Pr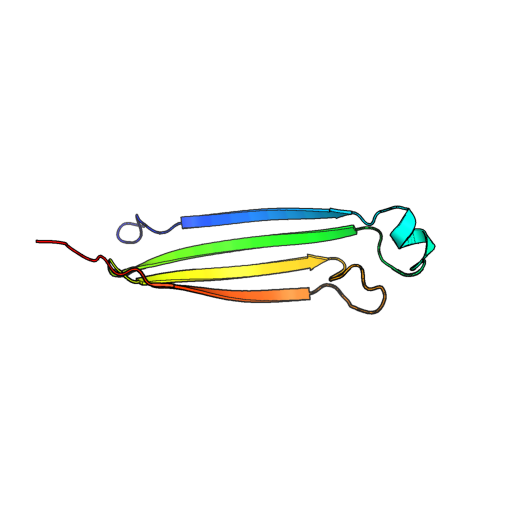otein AF-A0A3M1FZH8-F1 (afdb_monomer_lite)

Structure (mmCIF, N/CA/C/O backbone):
data_AF-A0A3M1FZH8-F1
#
_entry.id   AF-A0A3M1FZH8-F1
#
loop_
_atom_site.group_PDB
_atom_site.id
_atom_site.type_symbol
_atom_site.label_atom_id
_atom_site.label_alt_id
_atom_site.label_comp_id
_atom_site.label_asym_id
_atom_site.label_entity_id
_atom_site.label_seq_id
_atom_site.pdbx_PDB_ins_code
_atom_site.Cart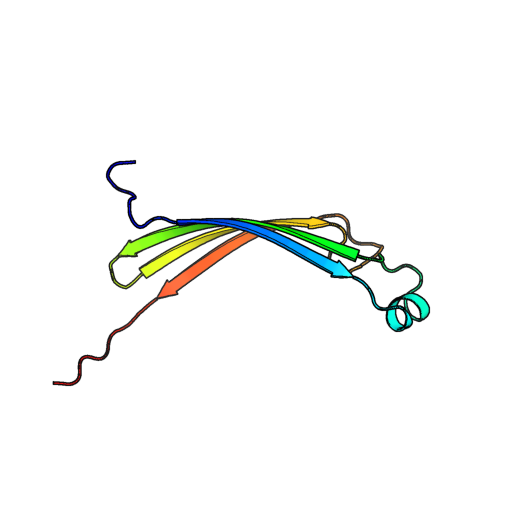n_x
_atom_site.Cartn_y
_atom_site.Cartn_z
_atom_site.occupancy
_atom_site.B_iso_or_equiv
_atom_site.auth_seq_id
_atom_site.auth_comp_id
_atom_site.auth_asym_id
_atom_site.auth_atom_id
_atom_site.pdbx_PDB_model_num
ATOM 1 N N . PHE A 1 1 ? -19.175 10.290 14.720 1.00 57.38 1 PHE A N 1
ATOM 2 C CA . PHE A 1 1 ? -20.079 9.164 15.028 1.00 57.38 1 PHE A CA 1
ATOM 3 C C . PHE A 1 1 ? -19.901 8.827 16.501 1.00 57.38 1 PHE A C 1
ATOM 5 O O . PHE A 1 1 ? -18.807 8.420 16.863 1.00 57.38 1 PHE A O 1
ATOM 12 N N . ASP A 1 2 ? -20.931 8.999 17.332 1.00 67.00 2 ASP A N 1
ATOM 13 C CA . ASP A 1 2 ? -20.863 9.012 18.815 1.00 67.00 2 ASP A CA 1
ATOM 14 C C . ASP A 1 2 ? -20.389 7.708 19.510 1.00 67.00 2 ASP A C 1
ATOM 16 O O . ASP A 1 2 ? -20.489 7.591 20.725 1.00 67.00 2 ASP A O 1
ATOM 20 N N . ARG A 1 3 ? -19.899 6.695 18.777 1.00 69.19 3 ARG A N 1
ATOM 21 C CA . ARG A 1 3 ? -19.367 5.426 19.334 1.00 69.19 3 ARG A CA 1
ATOM 22 C C . ARG A 1 3 ? -18.057 4.944 18.693 1.00 69.19 3 ARG A C 1
ATOM 24 O O . ARG A 1 3 ? -17.713 3.774 18.815 1.00 69.19 3 ARG A O 1
ATOM 31 N N . ARG A 1 4 ? -17.392 5.793 17.909 1.00 82.31 4 ARG A N 1
ATOM 32 C CA . ARG A 1 4 ? -16.247 5.439 17.045 1.00 82.31 4 ARG A CA 1
ATOM 33 C C . ARG A 1 4 ? -15.142 6.492 17.168 1.00 82.31 4 ARG A C 1
ATOM 35 O O . ARG A 1 4 ? -14.524 6.880 16.186 1.00 82.31 4 ARG A O 1
ATOM 42 N N . GLU A 1 5 ? -14.998 7.043 18.366 1.00 89.25 5 GLU A N 1
ATOM 43 C CA . GLU A 1 5 ? -14.113 8.176 18.644 1.00 89.25 5 GLU A CA 1
ATOM 44 C C . GLU A 1 5 ? -12.627 7.815 18.553 1.00 89.25 5 GLU A C 1
ATOM 46 O O . GLU A 1 5 ? -11.831 8.658 18.152 1.00 89.25 5 GLU A O 1
ATOM 51 N N . ASP A 1 6 ? -12.283 6.549 18.803 1.00 93.12 6 ASP A N 1
ATOM 52 C CA . ASP A 1 6 ? -10.912 6.040 18.690 1.00 93.12 6 ASP A CA 1
ATOM 53 C C . ASP A 1 6 ? -10.570 5.470 17.301 1.00 93.12 6 ASP A C 1
ATOM 55 O O . ASP A 1 6 ? -9.477 4.932 17.086 1.00 93.12 6 ASP A O 1
ATOM 59 N N . ASP A 1 7 ? -11.501 5.547 16.347 1.00 96.12 7 ASP A N 1
ATOM 60 C CA . ASP A 1 7 ? -11.234 5.119 14.981 1.00 96.12 7 ASP A CA 1
ATOM 61 C C . ASP A 1 7 ? -10.388 6.152 14.235 1.00 96.12 7 ASP A C 1
ATOM 63 O O . ASP A 1 7 ? -10.561 7.362 14.385 1.00 96.12 7 ASP A O 1
ATOM 67 N N . ALA A 1 8 ? -9.513 5.668 13.356 1.00 96.81 8 ALA A N 1
ATOM 68 C CA . ALA A 1 8 ? -8.656 6.511 12.536 1.00 96.81 8 ALA A CA 1
ATOM 69 C C . ALA A 1 8 ? -8.844 6.204 11.049 1.00 96.81 8 ALA A C 1
ATOM 71 O O . ALA A 1 8 ? -8.828 5.046 10.631 1.00 96.81 8 ALA A O 1
ATOM 72 N N . LEU A 1 9 ? -8.985 7.258 10.247 1.00 97.31 9 LEU A N 1
ATOM 73 C CA . LEU A 1 9 ? -8.937 7.198 8.788 1.00 97.31 9 LEU A CA 1
ATOM 74 C C . LEU A 1 9 ? -7.576 7.704 8.310 1.00 97.31 9 LEU A C 1
ATOM 76 O O . LEU A 1 9 ? -7.088 8.721 8.802 1.00 97.31 9 LEU A O 1
ATOM 80 N N . GLY A 1 10 ? -6.991 7.015 7.334 1.00 97.88 10 GLY A N 1
ATOM 81 C CA . GLY A 1 10 ? -5.730 7.394 6.708 1.00 97.88 10 GLY A CA 1
ATOM 82 C C . GLY A 1 10 ? -5.840 7.412 5.188 1.00 97.88 10 GLY A C 1
ATOM 83 O O . GLY A 1 10 ? -6.548 6.600 4.598 1.00 97.88 10 GLY A O 1
ATOM 84 N N . VAL A 1 11 ? -5.123 8.339 4.554 1.00 98.31 11 VAL A N 1
ATOM 85 C CA . VAL A 1 11 ? -4.903 8.361 3.102 1.00 98.31 11 VAL A CA 1
ATOM 86 C C . VAL A 1 11 ? -3.428 8.646 2.858 1.00 98.31 11 VAL A C 1
ATOM 88 O O . VAL A 1 11 ? -2.865 9.541 3.493 1.00 98.31 11 VAL A O 1
ATOM 91 N N . ALA A 1 12 ? -2.805 7.908 1.943 1.00 98.38 12 ALA A N 1
ATOM 92 C CA . ALA A 1 12 ? -1.404 8.090 1.587 1.00 98.38 12 ALA A CA 1
ATOM 93 C C . ALA A 1 12 ? -1.176 7.971 0.076 1.00 98.38 12 ALA A C 1
ATOM 95 O O . ALA A 1 12 ? -1.926 7.311 -0.643 1.00 98.38 12 ALA A O 1
ATOM 96 N N . ILE A 1 13 ? -0.119 8.630 -0.402 1.00 98.56 13 ILE A N 1
ATOM 97 C CA . ILE A 1 13 ? 0.382 8.499 -1.771 1.00 98.56 13 ILE A CA 1
ATOM 98 C C . ILE A 1 13 ? 1.885 8.249 -1.691 1.00 98.56 13 ILE A C 1
ATOM 100 O O . ILE A 1 13 ? 2.617 9.057 -1.119 1.00 98.56 13 ILE A O 1
ATOM 104 N N . ALA A 1 14 ? 2.344 7.156 -2.293 1.00 98.56 14 ALA A N 1
ATOM 105 C CA . ALA A 1 14 ? 3.758 6.844 -2.450 1.00 98.56 14 ALA A CA 1
ATOM 106 C C . ALA A 1 14 ? 4.139 6.854 -3.933 1.00 98.56 14 ALA A C 1
ATOM 108 O O . ALA A 1 14 ? 3.386 6.390 -4.789 1.00 98.56 14 ALA A O 1
ATOM 109 N N . ILE A 1 15 ? 5.320 7.394 -4.237 1.00 98.50 15 ILE A N 1
ATOM 110 C CA . ILE A 1 15 ? 5.869 7.445 -5.593 1.00 98.50 15 ILE A CA 1
ATOM 111 C C . ILE A 1 15 ? 7.279 6.865 -5.559 1.00 98.50 15 ILE A C 1
ATOM 113 O O . ILE A 1 15 ? 8.169 7.439 -4.930 1.00 98.50 15 ILE A O 1
ATOM 117 N N . ALA A 1 16 ? 7.490 5.763 -6.274 1.00 97.94 16 ALA A N 1
ATOM 118 C CA . ALA A 1 16 ? 8.799 5.150 -6.457 1.00 97.94 16 ALA A CA 1
ATOM 119 C C . ALA A 1 16 ? 9.260 5.362 -7.901 1.00 97.94 16 ALA A C 1
ATOM 121 O O . ALA A 1 16 ? 8.553 5.003 -8.840 1.00 97.94 16 ALA A O 1
ATOM 122 N N . ASN A 1 17 ? 10.439 5.958 -8.088 1.00 97.88 17 ASN A N 1
ATOM 123 C CA . ASN A 1 17 ? 11.014 6.190 -9.413 1.00 97.88 17 ASN A CA 1
ATOM 124 C C . ASN A 1 17 ? 12.130 5.183 -9.693 1.00 97.88 17 ASN A C 1
ATOM 126 O O . ASN A 1 17 ? 12.981 4.927 -8.841 1.00 97.88 17 ASN A O 1
ATOM 130 N N . ALA A 1 18 ? 12.153 4.665 -10.915 1.00 96.81 18 ALA A N 1
ATOM 131 C CA . ALA A 1 18 ? 13.205 3.799 -11.411 1.00 96.81 18 ALA A CA 1
ATOM 132 C C . ALA A 1 18 ? 14.513 4.587 -11.586 1.00 96.81 18 ALA A C 1
ATOM 134 O O . ALA A 1 18 ? 14.535 5.615 -12.266 1.00 96.81 18 ALA A O 1
ATOM 135 N N . GLY A 1 19 ? 15.615 4.092 -11.022 1.00 96.44 19 GLY A N 1
ATOM 136 C CA . GLY A 1 19 ? 16.941 4.673 -11.243 1.00 96.44 19 GLY A CA 1
ATOM 137 C C . GLY A 1 19 ? 17.433 4.469 -12.681 1.00 96.44 19 GLY A C 1
ATOM 138 O O . GLY A 1 19 ? 17.085 3.484 -13.328 1.00 96.44 19 GLY A O 1
ATOM 139 N N . GLY A 1 20 ? 18.291 5.366 -13.177 1.00 96.31 20 GLY A N 1
ATOM 140 C CA . GLY A 1 20 ? 18.774 5.317 -14.567 1.00 96.31 20 GLY A CA 1
ATOM 141 C C . GLY A 1 20 ? 19.509 4.022 -14.938 1.00 96.31 20 GLY A C 1
ATOM 142 O O . GLY A 1 20 ? 19.309 3.501 -16.027 1.00 96.31 20 GLY A O 1
ATOM 143 N N . VAL A 1 21 ? 20.302 3.455 -14.018 1.00 97.25 21 VAL A N 1
ATOM 144 C CA . VAL A 1 21 ? 20.981 2.160 -14.234 1.00 97.25 21 VAL A CA 1
ATOM 145 C C . VAL A 1 21 ? 19.969 1.029 -14.409 1.00 97.25 21 VAL A C 1
ATOM 147 O O . VAL A 1 21 ? 20.118 0.212 -15.310 1.00 97.25 21 VAL A O 1
ATOM 150 N N . TYR A 1 22 ? 18.920 1.006 -13.585 1.00 95.38 22 TYR A N 1
ATOM 151 C CA . TYR A 1 22 ? 17.859 0.011 -13.703 1.00 95.38 22 TYR A CA 1
ATOM 152 C C . TYR A 1 22 ? 17.123 0.149 -15.041 1.00 95.38 22 TYR A C 1
ATOM 154 O O . TYR A 1 22 ? 16.969 -0.838 -15.743 1.00 95.38 22 TYR A O 1
ATOM 162 N N . GLN A 1 23 ? 16.772 1.371 -15.452 1.00 94.25 23 GLN A N 1
ATOM 163 C CA . GLN A 1 23 ? 16.123 1.611 -16.750 1.00 94.25 23 GLN A CA 1
ATOM 164 C C . GLN A 1 23 ? 16.999 1.213 -17.949 1.00 94.25 23 GLN A C 1
ATOM 166 O O . GLN A 1 23 ? 16.476 0.807 -18.982 1.00 94.25 23 GLN A O 1
ATOM 171 N N . ALA A 1 24 ? 18.325 1.324 -17.832 1.00 96.19 24 ALA A N 1
ATOM 172 C CA . ALA A 1 24 ? 19.241 0.894 -18.886 1.00 96.19 24 ALA A CA 1
ATOM 173 C C . ALA A 1 24 ? 19.322 -0.637 -19.009 1.00 96.19 24 ALA A C 1
ATOM 175 O O . ALA A 1 24 ? 19.507 -1.148 -20.112 1.00 96.19 24 ALA A O 1
ATOM 176 N N . LEU A 1 25 ? 19.197 -1.357 -17.889 1.00 96.94 25 LEU A N 1
ATOM 177 C CA . LEU A 1 25 ? 19.209 -2.822 -17.854 1.00 96.94 25 LEU A CA 1
ATOM 178 C C . LEU A 1 25 ? 17.839 -3.422 -18.199 1.00 96.94 25 LEU A C 1
ATOM 180 O O . LEU A 1 25 ? 17.782 -4.466 -18.839 1.00 96.94 25 LEU A O 1
ATOM 184 N N . GLU A 1 26 ? 16.759 -2.733 -17.834 1.00 95.31 26 GLU A N 1
ATOM 185 C CA . GLU A 1 26 ? 15.371 -3.155 -18.031 1.00 95.31 26 GLU A CA 1
ATOM 186 C C . GLU A 1 26 ? 14.606 -2.120 -18.879 1.00 95.31 26 GLU A C 1
ATOM 188 O O . GLU A 1 26 ? 13.745 -1.399 -18.370 1.00 95.31 26 GLU A O 1
ATOM 193 N N . PRO A 1 27 ? 14.892 -2.008 -20.189 1.00 92.38 27 PRO A N 1
ATOM 194 C CA . PRO A 1 27 ? 14.376 -0.924 -21.035 1.00 92.38 27 PRO A CA 1
ATOM 195 C C . PRO A 1 27 ? 12.856 -0.954 -21.241 1.00 92.38 27 PRO A C 1
ATOM 197 O O . PRO A 1 27 ? 12.271 0.038 -21.675 1.00 92.38 27 PRO A O 1
ATOM 200 N N . LEU A 1 28 ? 12.209 -2.086 -20.955 1.00 95.00 28 LEU A N 1
ATOM 201 C CA . LEU A 1 28 ? 10.753 -2.211 -21.005 1.00 95.00 28 LEU A CA 1
ATOM 202 C C . LEU A 1 28 ? 10.084 -1.816 -19.683 1.00 95.00 28 LEU A C 1
ATOM 204 O O . LEU A 1 28 ? 8.878 -1.558 -19.678 1.00 95.00 28 LEU A O 1
ATOM 208 N N . ALA A 1 29 ? 10.837 -1.757 -18.580 1.00 95.38 29 ALA A N 1
ATOM 209 C CA . ALA A 1 29 ? 10.290 -1.429 -17.276 1.00 95.38 29 ALA A CA 1
ATOM 210 C C . ALA A 1 29 ? 9.683 -0.023 -17.264 1.00 95.38 29 ALA A C 1
ATOM 212 O O . ALA A 1 29 ? 10.135 0.918 -17.925 1.00 95.38 29 ALA A O 1
ATOM 213 N N . LYS A 1 30 ? 8.625 0.132 -16.476 1.00 96.94 30 LYS A N 1
ATOM 214 C CA . LYS A 1 30 ? 7.997 1.426 -16.241 1.00 96.94 30 LYS A CA 1
ATOM 215 C C . LYS A 1 30 ? 8.958 2.305 -15.444 1.00 96.94 30 LYS A C 1
ATOM 217 O O . LYS A 1 30 ? 9.720 1.846 -14.602 1.00 96.94 30 LYS A O 1
ATOM 222 N N . THR A 1 31 ? 8.899 3.609 -15.675 1.00 97.06 31 THR A N 1
ATOM 223 C CA . THR A 1 31 ? 9.807 4.560 -15.016 1.00 97.06 31 THR A CA 1
ATOM 224 C C . THR A 1 31 ? 9.410 4.876 -13.576 1.00 97.06 31 THR A C 1
ATOM 226 O O . THR A 1 31 ? 10.202 5.450 -12.830 1.00 97.06 31 THR A O 1
ATOM 229 N N . ARG A 1 32 ? 8.177 4.537 -13.188 1.00 97.69 32 ARG A N 1
ATOM 230 C CA . ARG A 1 32 ? 7.596 4.872 -11.891 1.00 97.69 32 ARG A CA 1
ATOM 231 C C . ARG A 1 32 ? 6.463 3.927 -11.519 1.00 97.69 32 ARG A C 1
ATOM 233 O O . ARG A 1 32 ? 5.611 3.639 -12.362 1.00 97.69 32 ARG A O 1
ATOM 240 N N . GLU A 1 33 ? 6.407 3.605 -10.234 1.00 98.50 33 GLU A N 1
ATOM 241 C CA . GLU A 1 33 ? 5.251 3.039 -9.548 1.00 98.50 33 GLU A CA 1
ATOM 242 C C . GLU A 1 33 ? 4.601 4.117 -8.671 1.00 98.50 33 GLU A C 1
ATOM 244 O O . GLU A 1 33 ? 5.289 4.933 -8.046 1.00 98.50 33 GLU A O 1
ATOM 249 N N . ILE A 1 34 ? 3.270 4.145 -8.651 1.00 98.75 34 ILE A N 1
ATOM 250 C CA . ILE A 1 34 ? 2.496 5.007 -7.754 1.00 98.75 34 ILE A CA 1
ATOM 251 C C . ILE A 1 34 ? 1.563 4.119 -6.954 1.00 98.75 34 ILE A C 1
ATOM 253 O O . ILE A 1 34 ? 0.832 3.327 -7.543 1.00 98.75 34 ILE A O 1
ATOM 257 N N . ASN A 1 35 ? 1.542 4.307 -5.641 1.00 98.69 35 ASN A N 1
ATOM 258 C CA . ASN A 1 35 ? 0.580 3.666 -4.764 1.00 98.69 35 ASN A CA 1
ATOM 259 C C . ASN A 1 35 ? -0.298 4.726 -4.100 1.00 98.69 35 ASN A C 1
ATOM 261 O O . ASN A 1 35 ? 0.221 5.678 -3.515 1.00 98.69 35 ASN A O 1
ATOM 265 N N . VAL A 1 36 ? -1.613 4.574 -4.221 1.00 98.75 36 VAL A N 1
ATOM 266 C CA . VAL A 1 36 ? -2.608 5.377 -3.508 1.00 98.75 36 VAL A CA 1
ATOM 267 C C . VAL A 1 36 ? -3.310 4.468 -2.514 1.00 98.75 36 VAL A C 1
ATOM 269 O O . VAL A 1 36 ? -3.934 3.489 -2.913 1.00 98.75 36 VAL A O 1
ATOM 272 N N . GLU A 1 37 ? -3.226 4.812 -1.237 1.00 98.56 37 GLU A N 1
ATOM 273 C CA . GLU A 1 37 ? -3.694 3.992 -0.124 1.00 98.56 37 GLU A CA 1
ATOM 274 C C . GLU A 1 37 ? -4.790 4.719 0.658 1.00 98.56 37 GLU A C 1
ATOM 276 O O . GLU A 1 37 ? -4.684 5.920 0.924 1.00 98.56 37 GLU A O 1
ATOM 281 N N . ALA A 1 38 ? -5.823 3.979 1.057 1.00 98.75 38 ALA A N 1
ATOM 282 C CA . ALA A 1 38 ? -6.821 4.408 2.024 1.00 98.75 38 ALA A CA 1
ATOM 283 C C . ALA A 1 38 ? -6.958 3.353 3.125 1.00 98.75 38 ALA A C 1
ATOM 285 O O . ALA A 1 38 ? -7.196 2.177 2.850 1.00 98.75 38 ALA A O 1
ATOM 286 N N . THR A 1 39 ? -6.857 3.787 4.378 1.00 98.56 39 THR A N 1
ATOM 287 C CA . THR A 1 39 ? -6.931 2.912 5.547 1.00 98.56 39 THR A CA 1
ATOM 288 C C . THR A 1 39 ? -8.009 3.353 6.517 1.00 98.56 39 THR A C 1
ATOM 290 O O . THR A 1 39 ? -8.336 4.535 6.648 1.00 98.56 39 THR A O 1
ATOM 293 N N . TYR A 1 40 ? -8.553 2.374 7.230 1.00 98.19 40 TYR A N 1
ATOM 294 C CA . TYR A 1 40 ? -9.458 2.601 8.343 1.00 98.19 40 TYR A CA 1
ATOM 295 C C . TYR A 1 40 ? -9.106 1.657 9.480 1.00 98.19 40 TYR A C 1
ATOM 297 O O . TYR A 1 40 ? -9.217 0.437 9.341 1.00 98.19 40 TYR A O 1
ATOM 305 N N . ARG A 1 41 ? -8.677 2.231 10.600 1.00 97.88 41 ARG A N 1
ATOM 306 C CA . ARG A 1 41 ? -8.334 1.517 11.822 1.00 97.88 41 ARG A CA 1
ATOM 307 C C . ARG A 1 41 ? -9.449 1.667 12.840 1.00 97.88 41 ARG A C 1
ATOM 309 O O . ARG A 1 41 ? -9.885 2.778 13.120 1.00 97.88 41 ARG A O 1
ATOM 316 N N . THR A 1 42 ? -9.841 0.551 13.439 1.00 97.25 42 THR A N 1
ATOM 317 C CA . THR A 1 42 ? -10.816 0.503 14.520 1.00 97.25 42 THR A CA 1
ATOM 318 C C . THR A 1 42 ? -10.287 -0.340 15.684 1.00 97.25 42 THR A C 1
ATOM 320 O O . THR A 1 42 ? -9.993 -1.531 15.511 1.00 97.25 42 THR A O 1
ATOM 323 N N . PRO A 1 43 ? -10.104 0.252 16.875 1.00 95.81 43 PRO A N 1
ATOM 324 C CA . PRO A 1 43 ? -9.917 -0.508 18.103 1.00 95.81 43 PRO A CA 1
ATOM 325 C C . PRO A 1 43 ? -11.180 -1.322 18.392 1.00 95.81 43 PRO A C 1
ATOM 327 O O . PRO A 1 43 ? -12.271 -0.777 18.531 1.00 95.81 43 PRO A O 1
ATOM 330 N N . VAL A 1 44 ? -11.041 -2.643 18.466 1.00 95.31 44 VAL A N 1
ATOM 331 C CA . VAL A 1 44 ? -12.159 -3.552 18.767 1.00 95.31 44 VAL A CA 1
ATOM 332 C C . VAL A 1 44 ? -12.239 -3.807 20.271 1.00 95.31 44 VAL A C 1
ATOM 334 O O . VAL A 1 44 ? -13.325 -3.892 20.838 1.00 95.31 44 VAL A O 1
ATOM 337 N N . THR A 1 45 ? -11.081 -3.925 20.923 1.00 93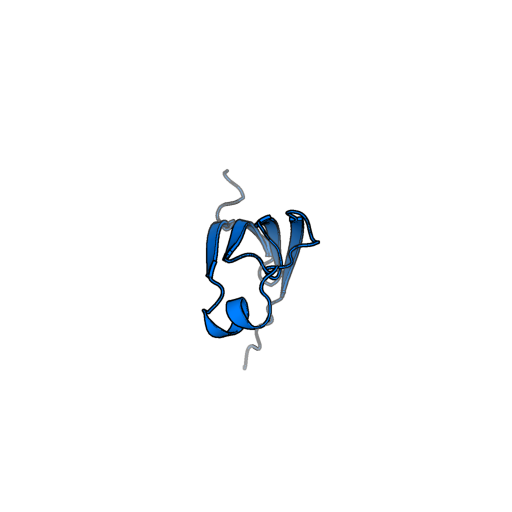.81 45 THR A N 1
ATOM 338 C CA . THR A 1 45 ? -10.930 -4.034 22.378 1.00 93.81 45 THR A CA 1
ATOM 339 C C . THR A 1 45 ? -9.661 -3.292 22.814 1.00 93.81 45 THR A C 1
ATOM 341 O O . THR A 1 45 ? -8.866 -2.861 21.982 1.00 93.81 45 THR A O 1
ATOM 344 N N . ASN A 1 46 ? -9.399 -3.215 24.122 1.00 91.62 46 ASN A N 1
ATOM 345 C CA . ASN A 1 46 ? -8.180 -2.587 24.658 1.00 91.62 46 ASN A CA 1
ATOM 346 C C . ASN A 1 46 ? -6.869 -3.287 24.243 1.00 91.62 46 ASN A C 1
ATOM 348 O O . ASN A 1 46 ? -5.790 -2.752 24.474 1.00 91.62 46 ASN A O 1
ATOM 352 N N . TRP A 1 47 ? -6.945 -4.497 23.686 1.00 94.38 47 TRP A N 1
ATOM 353 C CA . TRP A 1 47 ? -5.785 -5.292 23.277 1.00 94.38 47 TRP A CA 1
ATOM 354 C C . TRP A 1 47 ? -5.817 -5.678 21.793 1.00 94.38 47 TRP A C 1
ATOM 356 O O . TRP A 1 47 ? -4.844 -6.254 21.312 1.00 94.38 47 TRP A O 1
ATOM 366 N N . LEU A 1 48 ? -6.904 -5.372 21.075 1.00 95.69 48 LEU A N 1
ATOM 367 C CA . LEU A 1 48 ? -7.118 -5.741 19.677 1.00 95.69 48 LEU A CA 1
ATOM 368 C C . LEU A 1 48 ? -7.567 -4.535 18.856 1.00 95.69 48 LEU A C 1
ATOM 370 O O . LEU A 1 48 ? -8.597 -3.928 19.154 1.00 95.69 48 LEU A O 1
ATOM 374 N N . ALA A 1 49 ? -6.876 -4.273 17.752 1.00 97.44 49 ALA A N 1
ATOM 375 C CA . ALA A 1 49 ? -7.358 -3.381 16.705 1.00 97.44 49 ALA A CA 1
ATOM 376 C C . ALA A 1 49 ? -7.309 -4.059 15.333 1.00 97.44 49 ALA A C 1
ATOM 378 O O . ALA A 1 49 ? -6.477 -4.931 15.071 1.00 97.44 49 ALA A O 1
ATOM 379 N N . LEU A 1 50 ? -8.222 -3.645 14.460 1.00 98.06 50 LEU A N 1
ATOM 380 C CA . LEU A 1 50 ? -8.265 -4.051 13.061 1.00 98.06 50 LEU A CA 1
ATOM 381 C C . LEU A 1 50 ? -8.047 -2.820 12.195 1.00 98.06 50 LEU A C 1
ATOM 383 O O . LEU A 1 50 ? -8.651 -1.779 12.446 1.00 98.06 50 LEU A O 1
ATOM 387 N N . GLN A 1 51 ? -7.228 -2.942 11.159 1.00 98.44 51 GLN A N 1
ATOM 388 C CA . GLN A 1 51 ? -7.065 -1.904 10.155 1.00 98.44 51 GLN A CA 1
ATOM 389 C C . GLN A 1 51 ? -7.300 -2.485 8.767 1.00 98.44 51 GLN A C 1
ATOM 391 O O . GLN A 1 51 ? -6.525 -3.311 8.289 1.00 98.44 51 GLN A O 1
ATOM 396 N N . GLY A 1 52 ? -8.390 -2.053 8.139 1.00 98.50 52 GLY A N 1
ATOM 397 C CA . GLY A 1 52 ? -8.639 -2.302 6.727 1.00 98.50 52 GLY A CA 1
ATOM 398 C C . GLY A 1 52 ? -7.782 -1.379 5.870 1.00 98.50 52 GLY A C 1
ATOM 399 O O . GLY A 1 52 ? -7.496 -0.245 6.264 1.00 98.50 52 GLY A O 1
ATOM 400 N N . ASP A 1 53 ? -7.389 -1.880 4.709 1.00 98.38 53 ASP A N 1
ATOM 401 C CA . ASP A 1 53 ? -6.499 -1.209 3.775 1.00 98.38 53 ASP A CA 1
ATOM 402 C C . ASP A 1 53 ? -6.961 -1.454 2.333 1.00 98.38 53 ASP A C 1
ATOM 404 O O . ASP A 1 53 ? -7.292 -2.582 1.961 1.00 98.38 53 ASP A O 1
ATOM 408 N N . VAL A 1 54 ? -7.023 -0.396 1.529 1.00 98.69 54 VAL A N 1
ATOM 409 C CA . VAL A 1 54 ? -7.319 -0.470 0.097 1.00 98.69 54 VAL A CA 1
ATOM 410 C C . VAL A 1 54 ? -6.258 0.314 -0.651 1.00 98.69 54 VAL A C 1
ATOM 412 O O . VAL A 1 54 ? -6.076 1.506 -0.405 1.00 98.69 54 VAL A O 1
ATOM 415 N N . GLN A 1 55 ? -5.602 -0.344 -1.602 1.00 98.69 55 GLN A N 1
ATOM 416 C CA . GLN A 1 55 ? -4.506 0.237 -2.367 1.00 98.69 55 GLN A CA 1
ATOM 417 C C . GLN A 1 55 ? -4.769 0.141 -3.864 1.00 98.69 55 GLN A C 1
ATOM 419 O O . GLN A 1 55 ? -5.106 -0.927 -4.377 1.00 98.69 55 GLN A O 1
ATOM 424 N N . TYR A 1 56 ? -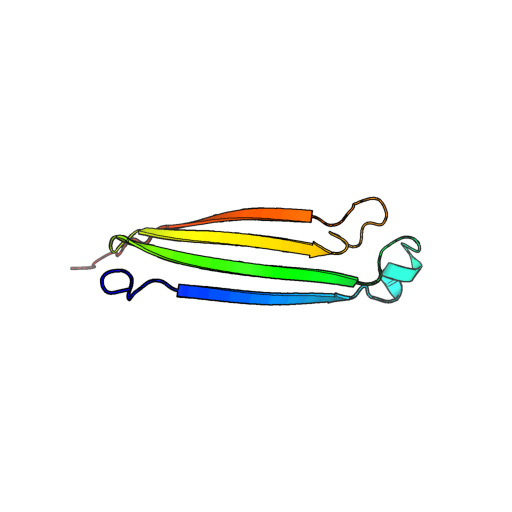4.581 1.250 -4.575 1.00 98.69 56 TYR A N 1
ATOM 425 C CA . TYR A 1 56 ? -4.524 1.272 -6.031 1.00 98.69 56 TYR A CA 1
ATOM 426 C C . TYR A 1 56 ? -3.092 1.539 -6.484 1.00 98.69 56 TYR A C 1
ATOM 428 O O . TYR A 1 56 ? -2.537 2.614 -6.242 1.00 98.69 56 TYR A O 1
ATOM 436 N N . ILE A 1 57 ? -2.510 0.549 -7.158 1.00 98.75 57 ILE A N 1
ATOM 437 C CA . ILE A 1 57 ? -1.103 0.530 -7.545 1.00 98.75 57 ILE A CA 1
ATOM 438 C C . ILE A 1 57 ? -1.013 0.654 -9.064 1.00 98.75 57 ILE A C 1
ATOM 440 O O . ILE A 1 57 ? -1.488 -0.205 -9.811 1.00 98.75 57 ILE A O 1
ATOM 444 N N . VAL A 1 58 ? -0.386 1.730 -9.529 1.00 98.62 58 VAL A N 1
ATOM 445 C CA . VAL A 1 58 ? -0.098 1.976 -10.944 1.00 98.62 58 VAL A CA 1
ATOM 446 C C . VAL A 1 58 ? 1.309 1.492 -11.255 1.00 98.62 58 VAL A C 1
ATOM 448 O O . VAL A 1 58 ? 2.251 1.921 -10.592 1.00 98.62 58 VAL A O 1
ATOM 451 N N . ASN A 1 59 ? 1.448 0.674 -12.303 1.00 98.06 59 ASN A N 1
ATOM 452 C CA . ASN A 1 59 ? 2.698 0.010 -12.702 1.00 98.06 59 ASN A CA 1
ATOM 453 C C . ASN A 1 59 ? 3.369 -0.808 -11.570 1.00 98.06 59 ASN A C 1
ATOM 455 O O . ASN A 1 59 ? 4.504 -0.490 -11.197 1.00 98.06 59 ASN A O 1
ATOM 459 N N . PRO A 1 60 ? 2.706 -1.846 -11.020 1.00 97.81 60 PRO A N 1
ATOM 460 C CA . PRO A 1 60 ? 3.256 -2.634 -9.917 1.00 97.81 60 PRO A CA 1
ATOM 461 C C . PRO A 1 60 ? 4.607 -3.272 -10.269 1.00 97.81 60 PRO A C 1
ATOM 463 O O . PRO A 1 60 ? 4.775 -3.861 -11.337 1.00 97.81 60 PRO A O 1
ATOM 466 N N . GLY A 1 61 ? 5.579 -3.153 -9.371 1.00 96.25 61 GLY A N 1
ATOM 467 C CA . GLY A 1 61 ? 6.946 -3.641 -9.523 1.00 96.25 61 GLY A CA 1
ATOM 468 C C . GLY A 1 61 ? 7.720 -3.010 -10.679 1.00 96.25 61 GLY A C 1
ATOM 469 O O . GLY A 1 61 ? 8.731 -3.573 -11.088 1.00 96.25 61 GLY A O 1
ATOM 470 N N . LEU A 1 62 ? 7.240 -1.894 -11.244 1.00 97.50 62 LEU A N 1
ATOM 471 C CA . LEU A 1 62 ? 7.709 -1.341 -12.522 1.00 97.50 62 LEU A CA 1
ATOM 472 C C . LEU A 1 62 ? 7.546 -2.304 -13.715 1.00 97.50 62 LEU A C 1
ATOM 474 O O . LEU A 1 62 ? 8.093 -2.050 -14.791 1.00 97.50 62 LEU A O 1
ATOM 478 N N . ALA A 1 63 ? 6.790 -3.391 -13.559 1.00 95.06 63 ALA A N 1
ATOM 479 C CA . ALA A 1 63 ? 6.670 -4.432 -14.566 1.00 95.06 63 ALA A CA 1
ATOM 480 C C . ALA A 1 63 ? 5.876 -3.938 -15.786 1.00 95.06 63 ALA A C 1
ATOM 482 O O . ALA A 1 63 ? 4.864 -3.242 -15.675 1.00 95.06 63 ALA A O 1
ATOM 483 N N . ALA A 1 64 ? 6.363 -4.268 -16.981 1.00 92.75 64 ALA A N 1
ATOM 484 C CA . ALA A 1 64 ? 5.779 -3.800 -18.238 1.00 92.75 64 ALA A CA 1
ATOM 485 C C . ALA A 1 64 ? 4.536 -4.596 -18.655 1.00 92.75 64 ALA A C 1
ATOM 487 O O . ALA A 1 64 ? 3.683 -4.083 -19.382 1.00 92.75 64 AL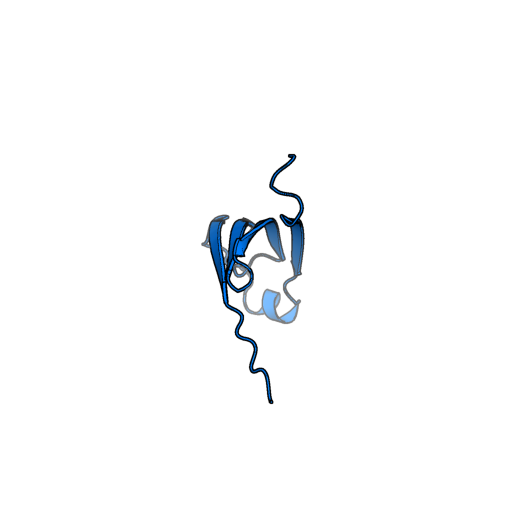A A O 1
ATOM 488 N N . ASP A 1 65 ? 4.482 -5.848 -18.214 1.00 95.25 65 ASP A N 1
ATOM 489 C CA . ASP A 1 65 ? 3.514 -6.890 -18.543 1.00 95.25 65 ASP A CA 1
ATOM 490 C C . ASP A 1 65 ? 2.410 -7.044 -17.487 1.00 95.25 65 ASP A C 1
ATOM 492 O O . ASP A 1 65 ? 1.440 -7.770 -17.706 1.00 95.25 65 ASP A O 1
ATOM 496 N N . VAL A 1 66 ? 2.517 -6.323 -16.368 1.00 95.38 66 VAL A N 1
ATOM 497 C CA . VAL A 1 66 ? 1.517 -6.301 -15.298 1.00 95.38 66 VAL A CA 1
ATOM 498 C C . VAL A 1 66 ? 0.687 -5.022 -15.396 1.00 95.38 66 VAL A C 1
ATOM 500 O O . VAL A 1 66 ? 1.210 -3.909 -15.465 1.00 95.38 66 VAL A O 1
ATOM 503 N N . GLY A 1 67 ? -0.637 -5.179 -15.414 1.00 97.25 67 GLY A N 1
ATOM 504 C CA . GLY A 1 67 ? -1.569 -4.054 -15.350 1.00 97.25 67 GLY A CA 1
ATOM 505 C C . GLY A 1 67 ? -1.612 -3.406 -13.964 1.00 97.25 67 GLY A C 1
ATOM 506 O O . GLY A 1 67 ? -1.056 -3.914 -12.995 1.00 97.25 67 GLY A O 1
ATOM 507 N N . ASN A 1 68 ? -2.324 -2.287 -13.847 1.00 98.38 68 ASN A N 1
ATOM 508 C CA . ASN A 1 68 ? -2.575 -1.679 -12.539 1.00 98.38 68 ASN A CA 1
ATOM 509 C C . ASN A 1 68 ? -3.334 -2.652 -11.627 1.00 98.38 68 ASN A C 1
ATOM 511 O O . ASN A 1 68 ? -4.170 -3.429 -12.095 1.00 98.38 68 ASN A O 1
ATOM 515 N N . ALA A 1 69 ? -3.073 -2.570 -10.327 1.00 98.25 69 ALA A N 1
ATOM 516 C CA . ALA A 1 69 ? -3.651 -3.465 -9.336 1.00 98.25 69 ALA A CA 1
ATOM 517 C C . ALA A 1 69 ? -4.539 -2.708 -8.346 1.00 98.25 69 ALA A C 1
ATOM 519 O O . ALA A 1 69 ? -4.237 -1.583 -7.950 1.00 98.25 69 ALA A O 1
ATOM 520 N N . LEU A 1 70 ? -5.622 -3.360 -7.924 1.00 98.62 70 LEU A N 1
ATOM 521 C CA . LEU A 1 70 ? -6.417 -2.975 -6.763 1.00 98.62 70 LEU A CA 1
ATOM 522 C C . LEU A 1 70 ? -6.234 -4.058 -5.699 1.00 98.62 70 LEU A C 1
ATOM 524 O O . LEU A 1 70 ? -6.493 -5.232 -5.969 1.00 98.62 70 LEU A O 1
ATOM 528 N N . LEU A 1 71 ? -5.774 -3.670 -4.515 1.00 98.19 71 LEU A N 1
ATOM 529 C CA . LEU A 1 71 ? -5.441 -4.572 -3.420 1.00 98.19 71 LEU A CA 1
ATOM 530 C C . LEU A 1 71 ? -6.293 -4.255 -2.191 1.00 98.19 71 LEU A C 1
ATOM 532 O O . LEU A 1 71 ? -6.540 -3.093 -1.878 1.00 98.19 71 LEU A O 1
ATOM 536 N N . PHE A 1 72 ? -6.730 -5.311 -1.507 1.00 98.44 72 PHE A N 1
ATOM 537 C CA . PHE A 1 72 ? -7.472 -5.240 -0.254 1.00 98.44 72 PHE A CA 1
ATOM 538 C C . PHE A 1 72 ? -6.658 -5.936 0.833 1.00 98.44 72 PHE A C 1
ATOM 540 O O . PHE A 1 72 ? -6.325 -7.116 0.707 1.00 98.44 72 PHE A O 1
ATOM 547 N N . GLY A 1 73 ? -6.340 -5.199 1.888 1.00 98.25 73 GLY A N 1
ATOM 548 C CA . GLY A 1 73 ? -5.557 -5.653 3.024 1.00 98.25 73 GLY A CA 1
ATOM 549 C C . GLY A 1 73 ? -6.345 -5.605 4.328 1.00 98.25 73 GLY A C 1
ATOM 550 O O . GLY A 1 73 ? -7.281 -4.823 4.507 1.00 98.25 73 GLY A O 1
ATOM 551 N N . LEU A 1 74 ? -5.930 -6.451 5.268 1.00 98.38 74 LEU A N 1
ATOM 552 C CA . LEU A 1 74 ? -6.364 -6.400 6.658 1.00 98.38 74 LEU A CA 1
ATOM 553 C C . LEU A 1 74 ? -5.142 -6.571 7.557 1.00 98.38 74 LEU A C 1
ATOM 555 O O . LEU A 1 74 ? -4.467 -7.599 7.515 1.00 98.38 74 LEU A O 1
ATOM 559 N N . ARG A 1 75 ? -4.877 -5.572 8.396 1.00 98.12 75 ARG A N 1
ATOM 560 C CA . ARG A 1 75 ? -3.890 -5.639 9.472 1.00 98.12 75 ARG A CA 1
ATOM 561 C C . ARG A 1 75 ? -4.600 -5.906 10.794 1.00 98.12 75 ARG A C 1
ATOM 563 O O . ARG A 1 75 ? -5.585 -5.250 11.127 1.00 98.12 75 ARG A O 1
ATOM 570 N N . VAL A 1 76 ? -4.070 -6.863 11.548 1.00 98.19 76 VAL A N 1
ATOM 571 C CA . VAL A 1 76 ? -4.524 -7.198 12.900 1.00 98.19 76 VAL A CA 1
ATOM 572 C C . VAL A 1 76 ? -3.434 -6.783 13.877 1.00 98.19 76 VAL A C 1
ATOM 574 O O . VAL A 1 76 ? -2.292 -7.222 13.759 1.00 98.19 76 VAL A O 1
ATOM 577 N N . GLU A 1 77 ? -3.786 -5.934 14.835 1.00 97.31 77 GLU A N 1
ATOM 578 C CA . GLU A 1 77 ? -2.886 -5.464 15.883 1.00 97.31 77 GLU A CA 1
ATOM 579 C C . GLU A 1 77 ? -3.299 -6.089 17.211 1.00 97.31 77 GLU A C 1
ATOM 581 O O . GLU A 1 77 ? -4.426 -5.898 17.667 1.00 97.31 77 GLU A O 1
ATOM 586 N N . VAL A 1 78 ? -2.380 -6.824 17.837 1.00 96.44 78 VAL A N 1
ATOM 587 C CA . VAL A 1 78 ? -2.588 -7.463 19.140 1.00 96.44 78 VAL A CA 1
ATOM 588 C C . VAL A 1 78 ? -1.547 -6.929 20.109 1.00 96.44 78 VAL A C 1
ATOM 590 O O . VAL A 1 78 ? -0.352 -6.970 19.826 1.00 96.44 78 VAL A O 1
ATOM 593 N N . SER A 1 79 ? -2.000 -6.436 21.257 1.00 92.06 79 SER A N 1
ATOM 594 C CA . SER A 1 79 ? -1.143 -5.923 22.323 1.00 92.06 79 SER A CA 1
ATOM 595 C C . 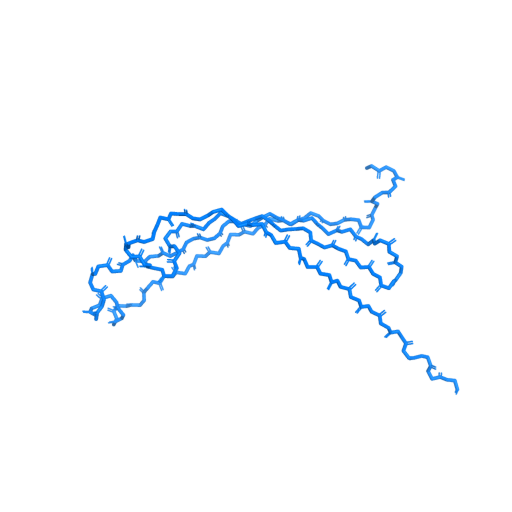SER A 1 79 ? -1.328 -6.732 23.598 1.00 92.06 79 SER A C 1
ATOM 597 O O . SER A 1 79 ? -2.439 -7.098 23.969 1.00 92.06 79 SER A O 1
ATOM 599 N N . HIS A 1 80 ? -0.232 -6.988 24.304 1.00 84.88 80 HIS A N 1
ATOM 600 C CA . HIS A 1 80 ? -0.252 -7.611 25.620 1.00 84.88 80 HIS A CA 1
ATOM 601 C C . HIS A 1 80 ? 0.631 -6.798 26.563 1.00 84.88 80 HIS A C 1
ATOM 603 O O . HIS A 1 80 ? 1.781 -6.505 26.241 1.00 84.88 80 HIS A O 1
ATOM 609 N N . GLY A 1 81 ? 0.090 -6.413 27.718 1.00 73.56 81 GLY A N 1
ATOM 610 C CA . GLY A 1 81 ? 0.852 -5.743 28.765 1.00 73.56 81 GLY A CA 1
ATOM 611 C C . GLY A 1 81 ? 1.369 -6.757 29.777 1.00 73.56 81 GLY A C 1
ATOM 612 O O . GLY A 1 81 ? 0.571 -7.406 30.450 1.00 73.56 81 GLY A O 1
ATOM 613 N N . TRP A 1 82 ? 2.688 -6.860 29.935 1.00 62.72 82 TRP A N 1
ATOM 614 C CA . TRP A 1 82 ? 3.264 -7.458 31.138 1.00 62.72 82 TRP A CA 1
ATOM 615 C C . TRP A 1 82 ? 3.275 -6.417 32.255 1.00 62.72 82 TRP A C 1
ATOM 617 O O . TRP A 1 82 ? 4.057 -5.468 32.234 1.00 62.72 82 TRP A O 1
ATOM 627 N N . ALA A 1 83 ? 2.382 -6.591 33.229 1.00 51.56 83 ALA A N 1
ATOM 628 C CA . ALA A 1 83 ? 2.441 -5.867 34.488 1.00 51.56 83 ALA A CA 1
ATOM 629 C C . ALA A 1 83 ? 3.406 -6.604 35.425 1.00 51.56 83 ALA A C 1
ATOM 631 O O . ALA A 1 83 ? 3.067 -7.655 35.964 1.00 51.56 83 ALA A O 1
ATOM 632 N N . TRP A 1 84 ? 4.604 -6.057 35.617 1.00 52.22 84 TRP A N 1
ATOM 633 C CA . TRP A 1 84 ? 5.456 -6.448 36.737 1.00 52.22 84 TRP A CA 1
ATOM 634 C C . TRP A 1 84 ? 4.801 -5.921 38.021 1.00 52.22 84 TRP A C 1
ATOM 636 O O . TRP A 1 84 ? 4.549 -4.719 38.142 1.00 52.22 84 TRP A O 1
ATOM 646 N N . ARG A 1 85 ? 4.481 -6.823 38.947 1.00 40.19 85 ARG A N 1
ATOM 647 C CA . ARG A 1 85 ? 4.203 -6.524 40.354 1.00 40.19 85 ARG A CA 1
ATOM 648 C C . ARG A 1 85 ? 5.208 -7.274 41.204 1.00 40.19 85 ARG A C 1
ATOM 650 O O . ARG A 1 85 ? 5.508 -8.429 40.831 1.00 40.19 85 ARG A O 1
#

pLDDT: mean 93.05, std 11.68, range [40.19, 98.75]

Sequence (85 aa):
FDRREDDALGVAIAIANAGGVYQALEPLAKTREINVEATYRTPVTNWLALQGDVQYIVNPGLAADVGNALLFGLRVEVSHGWAWR

Secondary structure (DSSP, 8-state):
-TT-TT-EEEEEEEEEEPPHHHHHH-TTS-SEEEEEEEEEEEEEETTEEEEEEEEEEESGGG-SSPPPEEEEEEEEEE-------

Foldseek 3Di:
DVPQVVKDKDWDKDKDADDPVRCVVVVLFAGIKMKIKIKIKGDPDPFKIKMKMWIWIQCPVSDNPDHIDIDIDMDIGGDDDDDDD

Radius of gyration: 18.89 Å; chains: 1; bounding box: 42×17×61 Å